Protein AF-A0A218NMZ0-F1 (afdb_monomer)

Mean predicted aligned error: 8.38 Å

Structure (mmCIF, N/CA/C/O backbone):
data_AF-A0A218NMZ0-F1
#
_entry.id   AF-A0A218NMZ0-F1
#
loop_
_atom_site.group_PDB
_atom_site.id
_atom_site.type_symbol
_atom_site.label_atom_id
_atom_site.label_alt_id
_atom_site.label_comp_id
_atom_site.label_asym_id
_atom_site.label_entity_id
_atom_site.label_seq_id
_atom_site.pdbx_PDB_ins_code
_atom_site.Cartn_x
_atom_site.Cartn_y
_atom_site.Cartn_z
_atom_site.occupancy
_atom_site.B_iso_or_equiv
_atom_site.auth_seq_id
_atom_site.auth_comp_id
_atom_site.auth_asym_id
_atom_site.auth_atom_id
_atom_site.pdbx_PDB_model_num
ATOM 1 N N . MET A 1 1 ? -39.049 16.283 18.180 1.00 45.66 1 MET A N 1
ATOM 2 C CA . MET A 1 1 ? -37.851 16.298 17.314 1.00 45.66 1 MET A CA 1
ATOM 3 C C . MET A 1 1 ? -37.590 14.863 16.883 1.00 45.66 1 MET A C 1
ATOM 5 O O . MET A 1 1 ? -37.143 14.067 17.699 1.00 45.66 1 MET A O 1
ATOM 9 N N . ASN A 1 2 ? -38.035 14.501 15.676 1.00 47.69 2 ASN A N 1
ATOM 10 C CA . ASN A 1 2 ? -37.995 13.130 15.167 1.00 47.69 2 ASN A CA 1
ATOM 11 C C . ASN A 1 2 ? -36.532 12.753 14.897 1.00 47.69 2 ASN A C 1
ATOM 13 O O . ASN A 1 2 ? -35.905 13.333 14.013 1.00 47.69 2 ASN A O 1
ATOM 17 N N . ARG A 1 3 ? -35.955 11.862 15.709 1.00 57.72 3 ARG A N 1
ATOM 18 C CA . ARG A 1 3 ? -34.633 11.301 15.426 1.00 57.72 3 ARG A CA 1
ATOM 19 C C . A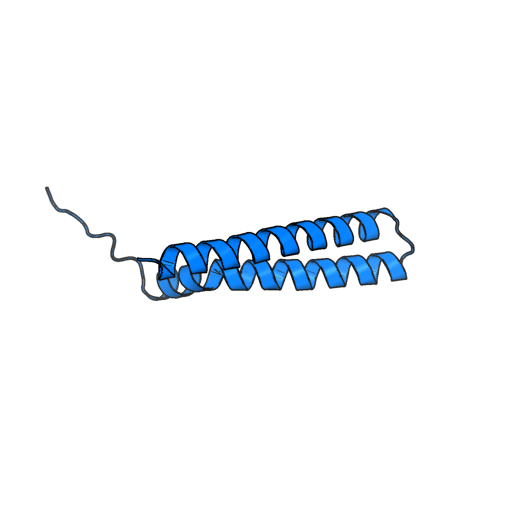RG A 1 3 ? -34.833 10.237 14.362 1.00 57.72 3 ARG A C 1
ATOM 21 O O . ARG A 1 3 ? -35.066 9.082 14.696 1.00 57.72 3 ARG A O 1
ATOM 28 N N . GLU A 1 4 ? -34.754 10.639 13.098 1.00 58.31 4 GLU A N 1
ATOM 29 C CA . GLU A 1 4 ? -34.509 9.692 12.018 1.00 58.31 4 GLU A CA 1
ATOM 30 C C . GLU A 1 4 ? -33.170 9.020 12.315 1.00 58.31 4 GLU A C 1
ATOM 32 O O . GLU A 1 4 ? -32.092 9.567 12.082 1.00 58.31 4 GLU A O 1
ATOM 37 N N . SER A 1 5 ? -33.234 7.848 12.944 1.00 60.41 5 SER A N 1
ATOM 38 C CA . SER A 1 5 ? -32.110 6.935 12.983 1.00 60.41 5 SER A CA 1
ATOM 39 C C . SER A 1 5 ? -31.747 6.693 11.528 1.00 60.41 5 SER A C 1
ATOM 41 O O . SER A 1 5 ? -32.536 6.096 10.798 1.00 60.41 5 SER A O 1
ATOM 43 N N . ILE A 1 6 ? -30.599 7.200 11.084 1.00 65.44 6 ILE A N 1
ATOM 44 C CA . ILE A 1 6 ? -30.037 6.840 9.787 1.00 65.44 6 ILE A CA 1
ATOM 45 C C . ILE A 1 6 ? -29.724 5.347 9.903 1.00 65.44 6 ILE A C 1
ATOM 47 O O . ILE A 1 6 ? -28.660 4.958 10.384 1.00 65.44 6 ILE A O 1
ATOM 51 N N . ILE A 1 7 ? -30.706 4.505 9.574 1.00 72.69 7 ILE A N 1
ATOM 52 C CA . ILE A 1 7 ? -30.564 3.056 9.535 1.00 72.69 7 ILE A CA 1
ATOM 53 C C . ILE A 1 7 ? -29.609 2.815 8.379 1.00 72.69 7 ILE A C 1
ATOM 55 O O . ILE A 1 7 ? -29.983 2.885 7.208 1.00 72.69 7 ILE A O 1
ATOM 59 N N . MET A 1 8 ? -28.328 2.666 8.708 1.00 71.00 8 MET A N 1
ATOM 60 C CA . MET A 1 8 ? -27.309 2.480 7.695 1.00 71.00 8 MET A CA 1
ATOM 61 C C . MET A 1 8 ? -27.594 1.143 7.001 1.00 71.00 8 MET A C 1
ATOM 63 O O . MET A 1 8 ? -27.693 0.131 7.698 1.00 71.00 8 MET A O 1
ATOM 67 N N . PRO A 1 9 ? -27.754 1.119 5.664 1.00 79.00 9 PRO A N 1
ATOM 68 C CA . PRO A 1 9 ? -28.089 -0.102 4.948 1.00 79.00 9 PRO A CA 1
ATOM 69 C C . PRO A 1 9 ? -27.087 -1.211 5.266 1.00 79.00 9 PRO A C 1
ATOM 71 O O . PRO A 1 9 ? -25.876 -0.978 5.270 1.00 79.00 9 PRO A O 1
ATOM 74 N N . GLU A 1 10 ? -27.587 -2.416 5.513 1.00 79.44 10 GLU A N 1
ATOM 75 C CA . GLU A 1 10 ? -26.804 -3.557 6.004 1.00 79.44 10 GLU A CA 1
ATOM 76 C C . GLU A 1 10 ? -25.629 -3.905 5.070 1.00 79.44 10 GLU A C 1
ATOM 78 O O . GLU A 1 10 ? -24.507 -4.154 5.517 1.00 79.44 10 GLU A O 1
ATOM 83 N N . TRP A 1 11 ? -25.841 -3.772 3.755 1.00 79.06 11 TRP A N 1
ATOM 84 C CA . TRP A 1 11 ? -24.798 -3.945 2.741 1.00 79.06 11 TRP A CA 1
ATOM 85 C C . TRP A 1 11 ? -23.644 -2.941 2.892 1.00 79.06 11 TRP A C 1
ATOM 87 O O . TRP A 1 11 ? -22.486 -3.316 2.732 1.00 79.06 11 TRP A O 1
ATOM 97 N N . ARG A 1 12 ? -23.931 -1.678 3.247 1.00 78.94 12 ARG A N 1
ATOM 98 C CA . ARG A 1 12 ? -22.923 -0.617 3.411 1.00 78.94 12 ARG A CA 1
ATOM 99 C C . ARG A 1 12 ? -22.069 -0.866 4.648 1.00 78.94 12 ARG A C 1
ATOM 101 O O . ARG A 1 12 ? -20.868 -0.612 4.624 1.00 78.94 12 ARG A O 1
ATOM 108 N N . ARG A 1 13 ? -22.681 -1.375 5.719 1.00 77.12 13 ARG A N 1
ATOM 109 C CA . ARG A 1 13 ? -21.977 -1.731 6.954 1.00 77.12 13 ARG A CA 1
ATOM 110 C C . ARG A 1 13 ? -21.005 -2.893 6.725 1.00 77.12 13 ARG A C 1
ATOM 112 O O . ARG A 1 13 ? -19.833 -2.753 7.061 1.00 77.12 13 ARG A O 1
ATOM 119 N N . ASN A 1 14 ? -21.450 -3.959 6.055 1.00 79.06 14 ASN A N 1
ATOM 120 C CA . ASN A 1 14 ? -20.585 -5.088 5.681 1.00 79.06 14 ASN A CA 1
ATOM 121 C C . ASN A 1 14 ? -19.414 -4.667 4.781 1.00 79.06 14 ASN A C 1
ATOM 123 O O . ASN A 1 14 ? -18.305 -5.186 4.910 1.00 79.06 14 ASN A O 1
ATOM 127 N N . LEU A 1 15 ? -19.655 -3.722 3.869 1.00 76.94 15 LEU A N 1
ATOM 128 C CA . LEU A 1 15 ? -18.626 -3.208 2.968 1.00 76.94 15 LEU A CA 1
ATOM 129 C C . LEU A 1 15 ? -17.582 -2.390 3.736 1.00 76.94 15 LEU A C 1
ATOM 131 O O . LEU A 1 15 ? -16.391 -2.611 3.553 1.00 76.94 15 LEU A O 1
ATOM 135 N N . LEU A 1 16 ? -18.016 -1.506 4.641 1.00 79.25 16 LEU A N 1
ATOM 136 C CA . LEU A 1 16 ? -17.127 -0.695 5.479 1.00 79.25 16 LEU A CA 1
ATOM 137 C C . LEU A 1 16 ? -16.294 -1.533 6.458 1.00 79.25 16 LEU A C 1
ATOM 139 O O . LEU A 1 16 ? -15.117 -1.236 6.637 1.00 79.25 16 LEU A O 1
ATOM 143 N N . GLU A 1 17 ? -16.859 -2.595 7.041 1.00 79.44 17 GLU A N 1
ATOM 144 C CA . GLU A 1 17 ? -16.112 -3.511 7.921 1.00 79.44 17 GLU A CA 1
ATOM 145 C C . GLU A 1 17 ? -14.959 -4.214 7.192 1.00 79.44 17 GLU A C 1
ATOM 147 O O . GLU A 1 17 ? -13.903 -4.458 7.778 1.00 79.44 17 GLU A O 1
ATOM 152 N N . ARG A 1 18 ? -15.135 -4.521 5.903 1.00 83.50 18 ARG A N 1
ATOM 153 C CA . ARG A 1 18 ? -14.130 -5.222 5.087 1.00 83.50 18 ARG A CA 1
ATOM 154 C C . ARG A 1 18 ? -13.255 -4.284 4.262 1.00 83.50 18 ARG A C 1
ATOM 156 O O . ARG A 1 18 ? -12.222 -4.724 3.761 1.00 83.50 18 ARG A O 1
ATOM 163 N N . LEU A 1 19 ? -13.635 -3.012 4.141 1.00 86.75 19 LEU A N 1
ATOM 164 C CA . LEU A 1 19 ? -12.992 -2.026 3.273 1.00 86.75 19 LEU A CA 1
ATOM 165 C C . LEU A 1 19 ? -11.491 -1.929 3.545 1.00 86.75 19 LEU A C 1
ATOM 167 O O . LEU A 1 19 ? -10.701 -1.981 2.611 1.00 86.75 19 LEU A O 1
ATOM 171 N N . SER A 1 20 ? -11.095 -1.850 4.816 1.00 85.56 20 SER A N 1
ATOM 172 C CA . SER A 1 20 ? -9.692 -1.706 5.216 1.00 85.56 20 SER A CA 1
ATOM 173 C C . SER A 1 20 ? -8.833 -2.872 4.723 1.00 85.56 20 SER A C 1
ATOM 175 O O . SER A 1 20 ? -7.781 -2.655 4.132 1.00 85.56 20 SER A O 1
ATOM 177 N N . ILE A 1 21 ? -9.311 -4.110 4.899 1.00 86.25 21 ILE A N 1
ATOM 178 C CA . ILE A 1 21 ? -8.622 -5.314 4.407 1.00 86.25 21 ILE A CA 1
ATOM 179 C C . ILE A 1 21 ? -8.561 -5.312 2.879 1.00 86.25 21 ILE A C 1
ATOM 181 O O . ILE A 1 21 ? -7.518 -5.620 2.308 1.00 86.25 21 ILE A O 1
ATOM 185 N N . VAL A 1 22 ? -9.672 -4.976 2.218 1.00 90.25 22 VAL A N 1
ATOM 186 C CA . VAL A 1 22 ? -9.748 -4.962 0.752 1.00 90.25 22 VAL A CA 1
ATOM 187 C C . VAL A 1 22 ? -8.775 -3.937 0.171 1.00 90.25 22 VAL A C 1
ATOM 189 O O . VAL A 1 22 ? -8.064 -4.259 -0.775 1.00 90.25 22 VAL A O 1
ATOM 192 N N . LEU A 1 23 ? -8.692 -2.740 0.756 1.00 90.06 23 LEU A N 1
ATOM 193 C CA . LEU A 1 23 ? -7.767 -1.688 0.331 1.00 90.06 23 LEU A CA 1
ATOM 194 C C . LEU A 1 23 ? -6.304 -2.095 0.535 1.00 90.06 23 LEU A C 1
ATOM 196 O O . LEU A 1 23 ? -5.502 -1.930 -0.378 1.00 90.06 23 LEU A O 1
ATOM 200 N N . ILE A 1 24 ? -5.974 -2.698 1.681 1.00 91.38 24 ILE A N 1
ATOM 201 C CA . ILE A 1 24 ? -4.627 -3.220 1.950 1.00 91.38 24 ILE A CA 1
ATOM 202 C C . ILE A 1 24 ? -4.253 -4.297 0.923 1.00 91.38 24 ILE A C 1
ATOM 204 O O . ILE A 1 24 ? -3.180 -4.254 0.332 1.00 91.38 24 ILE A O 1
ATOM 208 N N . LEU A 1 25 ? -5.134 -5.261 0.651 1.00 91.88 25 LEU A N 1
ATOM 209 C CA . LEU A 1 25 ? -4.861 -6.286 -0.363 1.00 91.88 25 LEU A CA 1
ATOM 210 C C . LEU A 1 25 ? -4.730 -5.688 -1.768 1.00 91.88 25 LEU A C 1
ATOM 212 O O . LEU A 1 25 ? -3.885 -6.124 -2.547 1.00 91.88 25 LEU A O 1
ATOM 216 N N . PHE A 1 26 ? -5.539 -4.683 -2.092 1.00 92.94 26 PHE A N 1
ATOM 217 C CA . PHE A 1 26 ? -5.493 -4.011 -3.384 1.00 92.94 26 PHE A CA 1
ATOM 218 C C . PHE A 1 26 ? -4.175 -3.252 -3.602 1.00 92.94 26 PHE A C 1
ATOM 220 O O . PHE A 1 26 ? -3.578 -3.377 -4.672 1.00 92.94 26 PHE A O 1
ATOM 227 N N . GLU A 1 27 ? -3.675 -2.536 -2.589 1.00 91.94 27 GLU A N 1
ATOM 228 C CA . GLU A 1 27 ? -2.359 -1.880 -2.641 1.00 91.94 27 GLU A CA 1
ATOM 229 C C . GLU A 1 27 ? -1.228 -2.879 -2.901 1.00 91.94 27 GLU A C 1
ATOM 231 O O . GLU A 1 27 ? -0.346 -2.600 -3.713 1.00 91.94 27 GLU A O 1
ATOM 236 N N . LEU A 1 28 ? -1.276 -4.060 -2.277 1.00 92.56 28 LEU A N 1
ATOM 237 C CA . LEU A 1 28 ? -0.293 -5.122 -2.506 1.00 92.56 28 LEU A CA 1
ATOM 238 C C . LEU A 1 28 ? -0.317 -5.626 -3.951 1.00 92.56 28 LEU A C 1
ATOM 240 O O . LEU A 1 28 ? 0.726 -5.793 -4.577 1.00 92.56 28 LEU A O 1
ATOM 244 N N . VAL A 1 29 ? -1.510 -5.877 -4.495 1.00 95.00 29 VAL A N 1
ATOM 245 C CA . VAL A 1 29 ? -1.654 -6.348 -5.879 1.00 95.00 29 VAL A CA 1
ATOM 246 C C . VAL A 1 29 ? -1.109 -5.303 -6.851 1.00 95.00 29 VAL A C 1
ATOM 248 O O . VAL A 1 29 ? -0.345 -5.643 -7.754 1.00 95.00 29 VAL A O 1
ATOM 251 N N . LEU A 1 30 ? -1.440 -4.026 -6.642 1.00 93.38 30 LEU A N 1
ATOM 252 C CA . LEU A 1 30 ? -0.909 -2.939 -7.459 1.00 93.38 30 LEU A CA 1
ATOM 253 C C . LEU A 1 30 ? 0.610 -2.818 -7.338 1.00 93.38 30 LEU A C 1
ATOM 255 O O . LEU A 1 30 ? 1.275 -2.671 -8.363 1.00 93.38 30 LEU A O 1
ATOM 259 N N . SER A 1 31 ? 1.171 -2.902 -6.129 1.00 92.75 31 SER A N 1
ATOM 260 C CA . SER A 1 31 ? 2.619 -2.786 -5.942 1.00 92.75 31 SER A CA 1
ATOM 261 C C . SER A 1 31 ? 3.365 -3.865 -6.727 1.00 92.75 31 SER A C 1
ATOM 263 O O . SER A 1 31 ? 4.300 -3.551 -7.462 1.00 92.75 31 SER A O 1
ATOM 265 N N . VAL A 1 32 ? 2.890 -5.113 -6.675 1.00 93.56 32 VAL A N 1
ATOM 266 C CA . VAL A 1 32 ? 3.461 -6.238 -7.427 1.00 93.56 32 VAL A CA 1
ATOM 267 C C . VAL A 1 32 ? 3.364 -6.002 -8.935 1.00 93.56 32 VAL A C 1
ATOM 269 O O . VAL A 1 32 ? 4.358 -6.184 -9.638 1.00 93.56 32 VAL A O 1
ATOM 272 N N . ILE A 1 33 ? 2.211 -5.549 -9.437 1.00 95.00 33 ILE A N 1
ATOM 273 C CA . ILE A 1 33 ? 2.024 -5.247 -10.864 1.00 95.00 33 ILE A CA 1
ATOM 274 C C . ILE A 1 33 ? 2.999 -4.154 -11.318 1.00 95.00 33 ILE A C 1
ATOM 276 O O . ILE A 1 33 ? 3.699 -4.338 -12.312 1.00 95.00 33 ILE A O 1
ATOM 280 N N . PHE A 1 34 ? 3.101 -3.043 -10.585 1.00 92.38 34 PHE A N 1
ATOM 281 C CA . PHE A 1 34 ? 4.001 -1.941 -10.939 1.00 92.38 34 PHE A CA 1
ATOM 282 C C . PHE A 1 34 ? 5.477 -2.336 -10.874 1.00 92.38 34 PHE A C 1
ATOM 284 O O . PHE A 1 34 ? 6.257 -1.918 -11.731 1.00 92.38 34 PHE A O 1
ATOM 291 N N . ILE A 1 35 ? 5.867 -3.169 -9.905 1.00 90.56 35 ILE A N 1
ATOM 292 C CA . ILE A 1 35 ? 7.225 -3.713 -9.831 1.00 90.56 35 ILE A CA 1
ATOM 293 C C . ILE A 1 35 ? 7.505 -4.591 -11.054 1.00 90.56 35 ILE A C 1
ATOM 295 O O . ILE A 1 35 ? 8.516 -4.384 -11.724 1.00 90.56 35 ILE A O 1
ATOM 299 N N . LEU A 1 36 ? 6.612 -5.531 -11.385 1.00 92.31 36 LEU A N 1
ATOM 300 C CA . LEU A 1 36 ? 6.782 -6.432 -12.530 1.00 92.31 36 LEU A CA 1
ATOM 301 C C . LEU A 1 36 ? 6.853 -5.664 -13.856 1.00 92.31 36 LEU A C 1
ATOM 303 O O . LEU A 1 36 ? 7.769 -5.896 -14.647 1.00 92.31 36 LEU A O 1
ATOM 307 N N . LEU A 1 37 ? 5.953 -4.699 -14.068 1.00 92.69 37 LEU A N 1
ATOM 308 C CA . LEU A 1 37 ? 5.980 -3.820 -15.240 1.00 92.69 37 LEU A CA 1
ATOM 309 C C . LEU A 1 37 ? 7.258 -2.973 -15.280 1.00 92.69 37 LEU A C 1
ATOM 311 O O . LEU A 1 37 ? 7.903 -2.874 -16.320 1.00 92.69 37 LEU A O 1
ATOM 315 N N . GLY A 1 38 ? 7.690 -2.429 -14.140 1.00 90.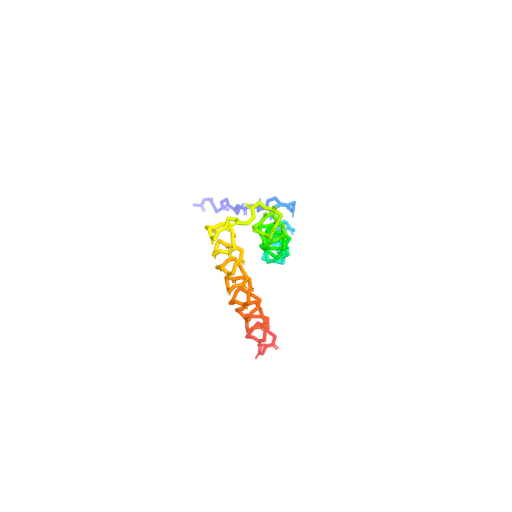62 38 GLY A N 1
ATOM 316 C CA . GLY A 1 38 ? 8.929 -1.661 -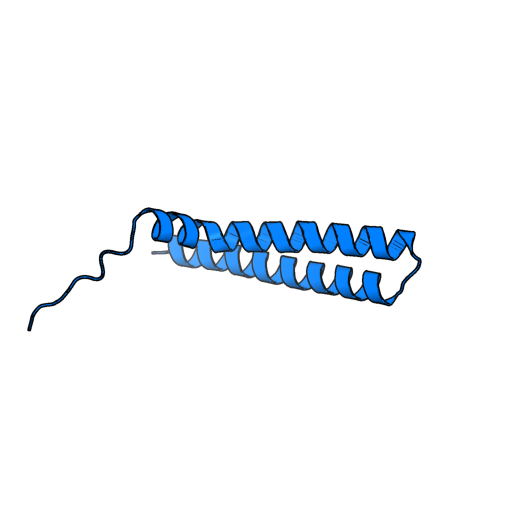14.046 1.00 90.62 38 GLY A CA 1
ATOM 317 C C . GLY A 1 38 ? 10.185 -2.486 -14.333 1.00 90.62 38 GLY A C 1
ATOM 318 O O . GLY A 1 38 ? 11.166 -1.959 -14.867 1.00 90.62 38 GLY A O 1
ATOM 319 N N . TYR A 1 39 ? 10.186 -3.782 -14.017 1.00 89.06 39 TYR A N 1
ATOM 320 C CA . TYR A 1 39 ? 11.252 -4.685 -14.449 1.00 89.06 39 TYR A CA 1
ATOM 321 C C . TYR A 1 39 ? 11.185 -4.959 -15.952 1.00 89.06 39 TYR A C 1
ATOM 323 O O . TYR A 1 39 ? 12.219 -4.837 -16.607 1.00 89.06 39 TYR A O 1
ATOM 331 N N . SER A 1 40 ? 9.995 -5.241 -16.491 1.00 92.00 40 SER A N 1
ATOM 332 C CA . SER A 1 40 ? 9.798 -5.562 -17.909 1.00 92.00 40 SER A CA 1
ATOM 333 C C . SER A 1 40 ? 10.135 -4.400 -18.849 1.00 92.00 40 SER A C 1
ATOM 335 O O . SER A 1 40 ? 10.768 -4.611 -19.877 1.00 92.00 40 SER A O 1
ATOM 337 N N . GLU A 1 41 ? 9.753 -3.170 -18.504 1.00 92.25 41 GLU A N 1
ATOM 338 C CA . GLU A 1 41 ? 9.998 -1.981 -19.337 1.00 92.25 41 GLU A CA 1
ATOM 339 C C . GLU A 1 41 ? 11.342 -1.296 -19.038 1.00 92.25 41 GLU A C 1
ATOM 341 O O . GLU A 1 41 ? 11.672 -0.268 -19.624 1.00 92.25 41 GLU A O 1
ATOM 346 N N . SER A 1 42 ? 12.124 -1.822 -18.087 1.00 87.62 42 SER 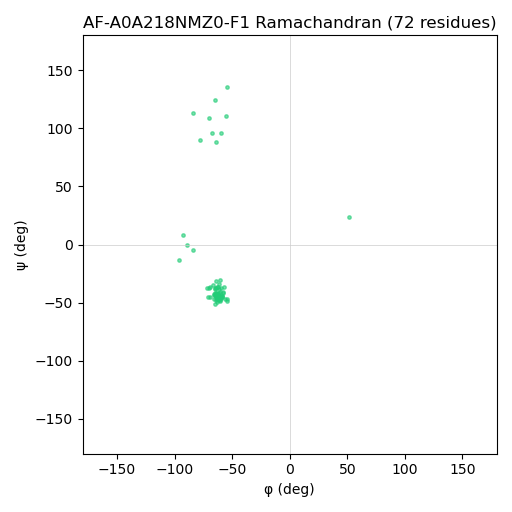A N 1
ATOM 347 C CA . SER A 1 42 ? 13.339 -1.178 -17.563 1.00 87.62 42 SER A CA 1
ATOM 348 C C . SER A 1 42 ? 13.142 0.286 -17.113 1.00 87.62 42 SER A C 1
ATOM 350 O O . SER A 1 42 ? 14.098 1.062 -17.035 1.00 87.62 42 SER A O 1
ATOM 352 N N . SER A 1 43 ? 11.906 0.661 -16.771 1.00 89.06 43 SER A N 1
ATOM 353 C CA . SER A 1 43 ? 11.528 2.010 -16.352 1.00 89.06 43 SER A CA 1
ATOM 354 C C . SER A 1 43 ? 11.797 2.210 -14.861 1.00 89.06 43 SER A C 1
ATOM 356 O O . SER A 1 43 ? 11.139 1.613 -14.004 1.00 89.06 43 SER A O 1
ATOM 358 N N . MET A 1 44 ? 12.749 3.088 -14.527 1.00 89.38 44 MET A N 1
ATOM 359 C CA . MET A 1 44 ? 13.036 3.456 -13.132 1.00 89.38 44 MET A CA 1
ATOM 360 C C . MET A 1 44 ? 11.830 4.097 -12.432 1.00 89.38 44 MET A C 1
ATOM 362 O O . MET A 1 44 ? 11.661 3.911 -11.229 1.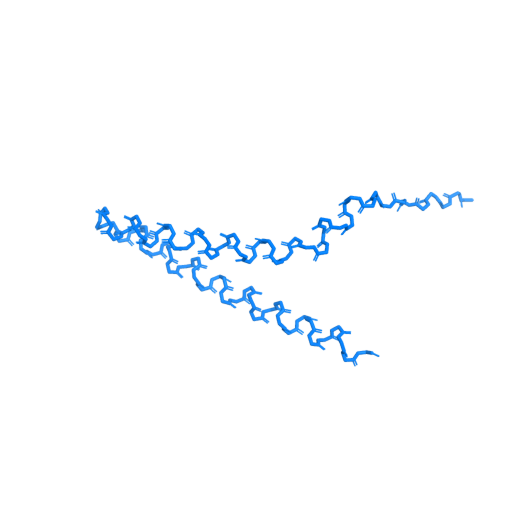00 89.38 44 MET A O 1
ATOM 366 N N . TYR A 1 45 ? 10.972 4.803 -13.175 1.00 92.12 45 TYR A N 1
ATOM 367 C CA . TYR A 1 45 ? 9.783 5.448 -12.621 1.00 92.12 45 TYR A CA 1
ATOM 368 C C . TYR A 1 45 ? 8.783 4.421 -12.078 1.00 92.12 45 TYR A C 1
ATOM 370 O O . TYR A 1 45 ? 8.396 4.496 -10.914 1.00 92.12 45 TYR A O 1
ATOM 378 N N . LEU A 1 46 ? 8.425 3.415 -12.883 1.00 89.31 46 LEU A N 1
ATOM 379 C CA . LEU A 1 46 ? 7.477 2.369 -12.478 1.00 89.31 46 LEU A CA 1
ATOM 380 C C . LEU A 1 46 ? 8.007 1.546 -11.297 1.00 89.31 46 LEU A C 1
ATOM 382 O O . LEU A 1 46 ? 7.252 1.220 -10.383 1.00 89.31 46 LEU A O 1
ATOM 386 N N . ARG A 1 47 ? 9.323 1.291 -11.259 1.00 89.88 47 ARG A N 1
ATOM 387 C CA . ARG A 1 47 ? 9.980 0.661 -10.101 1.00 89.88 47 ARG A CA 1
ATOM 388 C C . ARG A 1 47 ? 9.843 1.521 -8.844 1.00 89.88 47 ARG A C 1
ATOM 390 O O . ARG A 1 47 ? 9.501 0.994 -7.790 1.00 89.88 47 ARG A O 1
ATOM 397 N N . GLY A 1 48 ? 10.059 2.833 -8.958 1.00 91.38 48 GLY A N 1
ATOM 398 C CA . GLY A 1 48 ? 9.874 3.782 -7.858 1.00 91.38 48 GLY A CA 1
ATOM 399 C C . GLY A 1 48 ? 8.436 3.806 -7.333 1.00 91.38 48 GLY A C 1
ATOM 400 O O . GLY A 1 48 ? 8.228 3.722 -6.124 1.00 91.38 48 GLY A O 1
ATOM 401 N N . VAL A 1 49 ? 7.444 3.833 -8.230 1.00 93.31 49 VAL A N 1
ATOM 402 C CA . VAL A 1 49 ? 6.015 3.749 -7.873 1.00 93.31 49 VAL A CA 1
ATOM 403 C C . VAL A 1 49 ? 5.707 2.434 -7.154 1.00 93.31 49 VAL A C 1
ATOM 405 O O . VAL A 1 49 ? 5.068 2.443 -6.104 1.00 93.31 49 VAL A O 1
ATOM 408 N N . GLY A 1 50 ? 6.212 1.310 -7.666 1.00 92.19 50 GLY A N 1
ATOM 409 C CA . GLY A 1 50 ? 6.029 -0.004 -7.052 1.00 92.19 50 GLY A CA 1
ATOM 410 C C . GLY A 1 50 ? 6.624 -0.113 -5.642 1.00 92.19 50 GLY A C 1
ATOM 411 O O . GLY A 1 50 ? 5.979 -0.636 -4.730 1.00 92.19 50 GLY A O 1
ATOM 412 N N . VAL A 1 51 ? 7.820 0.442 -5.423 1.00 94.19 51 VAL A N 1
ATOM 413 C CA . VAL A 1 51 ? 8.433 0.515 -4.084 1.00 94.19 51 VAL A CA 1
ATOM 414 C C . VAL A 1 51 ? 7.620 1.426 -3.159 1.00 94.19 51 VAL A C 1
ATOM 416 O O . VAL A 1 51 ? 7.351 1.044 -2.022 1.00 94.19 51 VAL A O 1
ATOM 419 N N . GLY A 1 52 ? 7.165 2.586 -3.642 1.00 94.94 52 GLY A N 1
ATOM 420 C CA . GLY A 1 52 ? 6.315 3.501 -2.873 1.00 94.94 52 GLY A CA 1
ATOM 421 C C . GLY A 1 52 ? 5.002 2.853 -2.422 1.00 94.94 52 GLY A C 1
ATOM 422 O O . GLY A 1 52 ? 4.651 2.929 -1.246 1.00 94.94 52 GLY A O 1
ATOM 423 N N . LEU A 1 53 ? 4.329 2.135 -3.325 1.00 94.56 53 LEU A N 1
ATOM 424 C CA . LEU A 1 53 ? 3.130 1.349 -3.013 1.00 94.56 53 LEU A CA 1
ATOM 425 C C . LEU A 1 53 ? 3.417 0.234 -2.004 1.00 94.56 53 LEU A C 1
ATOM 427 O O . LEU A 1 53 ? 2.601 -0.027 -1.127 1.00 94.56 53 LEU A O 1
ATOM 431 N N . THR A 1 54 ? 4.587 -0.400 -2.083 1.00 93.56 54 THR A N 1
ATOM 432 C CA . THR A 1 54 ? 4.989 -1.424 -1.108 1.00 93.56 54 THR A CA 1
ATOM 433 C C . THR A 1 54 ? 5.157 -0.826 0.290 1.00 93.56 54 THR A C 1
ATOM 435 O O . THR A 1 54 ? 4.704 -1.417 1.267 1.00 93.56 54 THR A O 1
ATOM 438 N N . ILE A 1 55 ? 5.754 0.365 0.407 1.00 95.12 55 ILE A N 1
ATOM 439 C CA . ILE A 1 55 ? 5.886 1.066 1.694 1.00 95.12 55 ILE A CA 1
ATOM 440 C C . ILE A 1 55 ? 4.505 1.442 2.241 1.00 95.12 55 ILE A C 1
ATOM 442 O O . ILE A 1 55 ? 4.220 1.155 3.405 1.00 95.12 55 ILE A O 1
ATOM 446 N N . ALA A 1 56 ? 3.643 2.028 1.403 1.00 93.81 56 ALA A N 1
ATOM 447 C CA . ALA A 1 56 ? 2.268 2.365 1.770 1.00 93.81 56 ALA A CA 1
ATOM 448 C C . ALA A 1 56 ? 1.525 1.129 2.302 1.00 93.81 56 ALA A C 1
ATOM 450 O O . ALA A 1 56 ? 1.017 1.149 3.424 1.00 93.81 56 ALA A O 1
ATOM 451 N N . TRP A 1 57 ? 1.608 0.011 1.579 1.00 94.75 57 TRP A N 1
ATOM 452 C CA . TRP A 1 57 ? 1.025 -1.260 1.988 1.00 94.75 57 TRP A CA 1
ATOM 453 C C . TRP A 1 57 ? 1.514 -1.739 3.363 1.00 94.75 57 TRP A C 1
ATOM 455 O O . TRP A 1 57 ? 0.702 -2.132 4.207 1.00 94.75 57 TRP A O 1
ATOM 465 N N . VAL A 1 58 ? 2.829 -1.692 3.620 1.00 94.50 58 VAL A N 1
ATOM 466 C CA . VAL A 1 58 ? 3.402 -2.069 4.924 1.00 94.50 58 VAL A CA 1
ATOM 467 C C . VAL A 1 58 ? 2.847 -1.167 6.025 1.00 94.50 58 VAL A C 1
ATOM 469 O O . VAL A 1 58 ? 2.404 -1.665 7.061 1.00 94.50 58 VAL A O 1
ATOM 472 N N . THR A 1 59 ? 2.817 0.150 5.806 1.00 93.88 59 THR A N 1
ATOM 473 C CA . THR A 1 59 ? 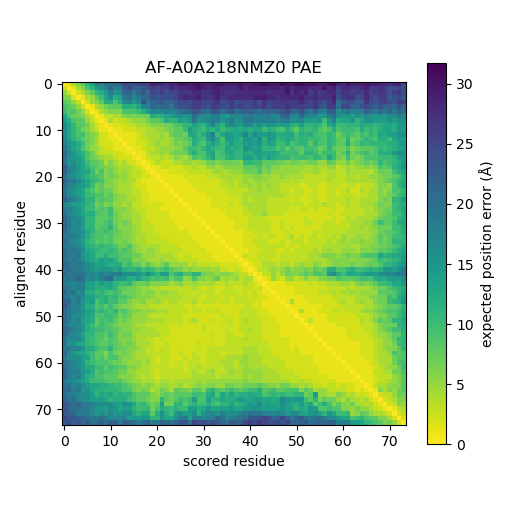2.294 1.094 6.803 1.00 93.88 59 THR A CA 1
ATOM 474 C C . THR A 1 59 ? 0.807 0.881 7.086 1.00 93.88 59 THR A C 1
ATOM 476 O O . THR A 1 59 ? 0.420 0.817 8.254 1.00 93.88 59 THR A O 1
ATOM 479 N N . SER A 1 60 ? -0.011 0.673 6.051 1.00 90.00 60 SER A N 1
ATOM 480 C CA . SER A 1 60 ? -1.442 0.374 6.168 1.00 90.00 60 SER A CA 1
ATOM 481 C C . SER A 1 60 ? -1.683 -0.952 6.896 1.00 90.00 60 SER A C 1
ATOM 483 O O . SER A 1 60 ? -2.541 -1.036 7.776 1.00 90.00 60 SER A O 1
ATOM 485 N N . SER A 1 61 ? -0.881 -1.978 6.598 1.00 89.69 61 SER A N 1
ATOM 486 C CA . SER A 1 61 ? -0.949 -3.289 7.257 1.00 89.69 61 SER A CA 1
ATOM 487 C C . SER A 1 61 ? -0.615 -3.201 8.745 1.00 89.69 61 SER A C 1
ATOM 489 O O . SER A 1 61 ? -1.344 -3.733 9.583 1.00 89.69 61 SER A O 1
ATOM 491 N N . ILE A 1 62 ? 0.456 -2.483 9.092 1.00 92.19 62 ILE A N 1
ATOM 492 C CA . ILE A 1 62 ? 0.851 -2.252 10.484 1.00 92.19 62 ILE A CA 1
ATOM 493 C C . ILE A 1 62 ? -0.244 -1.476 11.223 1.00 92.19 62 ILE A C 1
ATOM 495 O O . ILE A 1 62 ? -0.665 -1.888 12.307 1.00 92.19 62 ILE A O 1
ATOM 499 N N . ALA A 1 63 ? -0.749 -0.390 10.633 1.00 90.31 63 ALA A N 1
ATOM 500 C CA . ALA A 1 63 ? -1.826 0.406 11.215 1.00 90.31 63 ALA A CA 1
ATOM 501 C C . ALA A 1 63 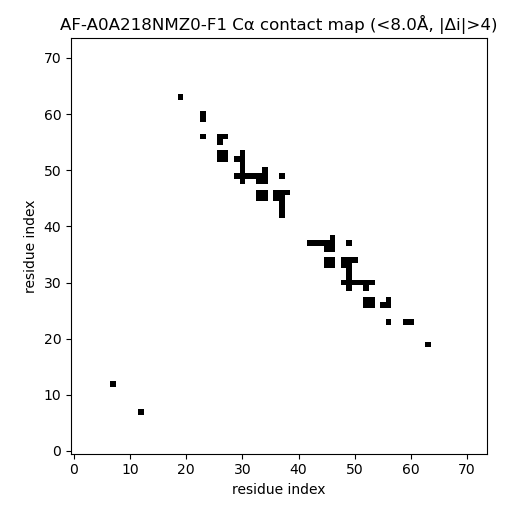? -3.082 -0.440 11.473 1.00 90.31 63 ALA A C 1
ATOM 503 O O . ALA A 1 63 ? -3.682 -0.344 12.544 1.00 90.31 63 ALA A O 1
ATOM 504 N N . TYR A 1 64 ? -3.439 -1.325 10.540 1.00 88.31 64 TYR A N 1
ATOM 505 C CA . TYR A 1 64 ? -4.553 -2.254 10.702 1.00 88.31 64 TYR A CA 1
ATOM 506 C C . TYR A 1 64 ? -4.330 -3.237 11.860 1.00 88.31 64 TYR A C 1
ATOM 508 O O . TYR A 1 64 ? -5.213 -3.404 12.703 1.00 88.31 64 TYR A O 1
ATOM 516 N N . MET A 1 65 ? -3.135 -3.826 11.976 1.00 86.75 65 MET A N 1
ATOM 517 C CA . MET A 1 65 ? -2.796 -4.729 13.085 1.00 86.75 65 MET A CA 1
ATOM 518 C C . MET A 1 65 ? -2.885 -4.043 14.454 1.00 86.75 65 MET A C 1
ATOM 520 O O . MET A 1 65 ? -3.438 -4.612 15.399 1.00 86.75 65 MET A O 1
ATOM 524 N N . PHE A 1 66 ? -2.357 -2.823 14.579 1.00 89.25 66 PHE A N 1
ATOM 525 C CA . PHE A 1 66 ? -2.444 -2.059 15.826 1.00 89.25 66 PHE A CA 1
ATOM 526 C C 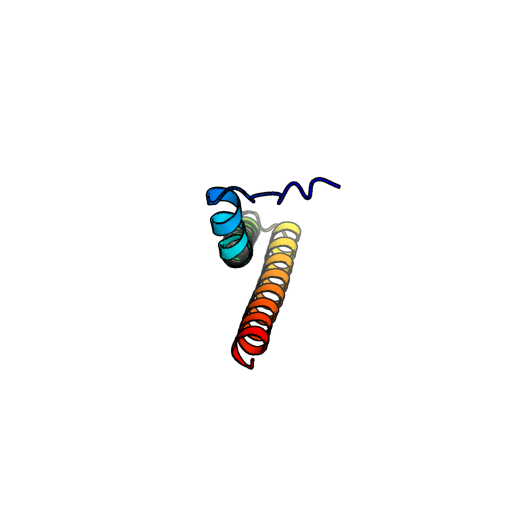. PHE A 1 66 ? -3.871 -1.587 16.122 1.00 89.25 66 PHE A C 1
ATOM 528 O O . PHE A 1 66 ? -4.292 -1.642 17.277 1.00 89.25 66 PHE A O 1
ATOM 535 N N . GLY A 1 67 ? -4.639 -1.206 15.099 1.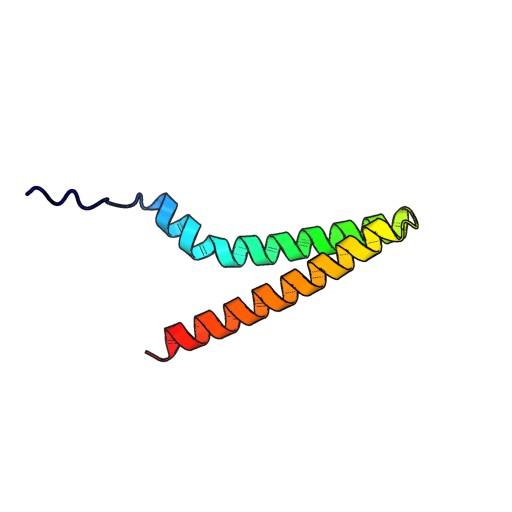00 81.94 67 GLY A N 1
ATOM 536 C CA . GLY A 1 67 ? -6.059 -0.882 15.232 1.00 81.94 67 GLY A CA 1
ATOM 537 C C . GLY A 1 67 ? -6.877 -2.052 15.784 1.00 81.94 67 GLY A C 1
ATOM 538 O O . GLY A 1 67 ? -7.654 -1.867 16.719 1.00 81.94 67 GLY A O 1
ATOM 539 N N . ILE A 1 68 ? -6.643 -3.274 15.289 1.00 75.62 68 ILE A N 1
ATOM 540 C CA . ILE A 1 68 ? -7.285 -4.487 15.825 1.00 75.62 68 ILE A CA 1
ATOM 541 C C . ILE A 1 68 ? -6.891 -4.724 17.288 1.00 75.62 68 ILE A C 1
ATOM 543 O O . ILE A 1 68 ? -7.756 -5.002 18.118 1.00 75.62 68 ILE A O 1
ATOM 547 N N . LYS A 1 69 ? -5.600 -4.608 17.632 1.00 69.12 69 LYS A N 1
ATOM 548 C CA . LYS A 1 69 ? -5.141 -4.789 19.022 1.00 69.12 69 LYS A CA 1
ATOM 549 C C . LYS A 1 69 ? -5.775 -3.779 19.979 1.00 69.12 69 LYS A C 1
ATOM 551 O O . LYS A 1 69 ? -6.164 -4.159 21.078 1.00 69.12 69 LYS A O 1
ATOM 556 N N . ALA A 1 70 ? -5.907 -2.522 19.561 1.00 66.81 70 ALA A N 1
ATOM 557 C CA . ALA A 1 70 ? -6.553 -1.484 20.359 1.00 66.81 70 ALA A CA 1
ATOM 558 C C . ALA A 1 70 ? -8.060 -1.738 20.546 1.00 66.81 70 ALA A C 1
ATOM 560 O O . ALA A 1 70 ? -8.599 -1.446 21.611 1.00 66.81 70 ALA A O 1
ATOM 561 N N . ALA A 1 71 ? -8.733 -2.308 19.542 1.00 63.53 71 ALA A N 1
ATOM 562 C CA . ALA A 1 71 ? -10.145 -2.675 19.630 1.00 63.53 71 ALA A CA 1
ATOM 563 C C . ALA A 1 71 ? -10.393 -3.892 20.544 1.00 63.53 71 ALA A C 1
ATOM 565 O O . ALA A 1 71 ? -11.372 -3.894 21.281 1.00 63.53 71 ALA A O 1
ATOM 566 N N . ASN A 1 72 ? -9.495 -4.884 20.535 1.00 59.97 72 ASN A N 1
ATOM 567 C CA . ASN A 1 72 ? -9.603 -6.114 21.338 1.00 59.97 72 ASN A CA 1
ATOM 568 C C . ASN A 1 72 ? -9.087 -5.986 22.787 1.00 59.97 72 ASN A C 1
ATOM 570 O O . ASN A 1 72 ? -9.173 -6.945 23.546 1.00 59.97 72 ASN A O 1
ATOM 574 N N . SER A 1 73 ? -8.508 -4.842 23.167 1.00 57.59 73 SER A N 1
ATOM 575 C CA . SER A 1 73 ? -8.031 -4.571 24.535 1.00 57.59 73 SER A CA 1
ATOM 576 C C . SER A 1 73 ? -9.081 -3.876 25.422 1.00 57.59 73 SER A C 1
ATOM 578 O O . SER A 1 73 ? -8.742 -3.428 26.520 1.00 57.59 73 SER A O 1
ATOM 580 N N . LYS A 1 74 ? -10.324 -3.748 24.944 1.00 46.66 74 LYS A N 1
ATOM 581 C CA . LYS A 1 74 ? -11.501 -3.314 25.709 1.00 46.66 74 LYS A CA 1
ATOM 582 C C . LYS A 1 74 ? -12.368 -4.513 26.056 1.00 46.66 74 LYS A C 1
ATOM 584 O O . LYS A 1 74 ? -12.969 -4.464 27.149 1.00 46.66 74 LYS A O 1
#

Sequence (74 aa):
MNRESIIMPEWRRNLLERLSIVLILFELVLSVIFILLGYSESSMYLRGVGVGLTIAWVTSSIAYMFGIKAANSK

Radius of gyration: 18.22 Å; Cα contacts (8 Å, |Δi|>4): 40; chains: 1; bounding box: 51×23×45 Å

Foldseek 3Di:
DDPPPPPPPPVVVVCVVCVLVVVLVVLLVQLVVLCVVCVVVVPPVSNVVSVVSVVVSVVSVVVVVVVVVVVVVD

Solvent-accessible surface area (backbone atoms only — not comparable to full-atom values): 4107 Å² total; per-residue (Å²): 134,84,79,77,72,80,75,72,55,68,70,59,54,58,47,60,74,44,40,65,61,52,52,40,54,48,36,47,54,50,15,53,50,31,35,53,50,13,62,75,69,68,35,68,65,39,35,50,52,11,53,52,32,47,51,51,28,52,53,52,48,50,52,50,54,51,52,49,53,62,64,72,74,113

Organism: NCBI:txid1920749

Secondary structure (DSSP, 8-state):
---------HHHHHHHHHHHHHHHHHHHHHHHHHHHHHHHT--HHHHHHHHHHHHHHHHHHHHHHHHHHHHHT-

pLDDT: mean 83.56, std 12.86, range [45.66, 95.12]